Protein AF-A0A1I2CV45-F1 (afdb_monomer)

pLDDT: mean 89.87, std 7.86, range [49.41, 97.12]

Foldseek 3Di:
DAPLLLLLLLLLLVLQLVCLLPPFDDDDPPDDSVLSSLLSLQVSNVVCSCCRNPQLSVQLVVLLVVLVVVVPPSLVSSLVSLQVSLCVVCVVPVDPVSSVSSNVSSNSSSVSVVVLVVLVVDPVSVVCSVPVSVVSSVVSVVSNVVSVVRD

Solvent-accessible surface area (backbone atoms only — not comparable to full-atom values): 7556 Å² total; per-residue (Å²): 132,79,68,44,54,45,49,14,31,30,39,38,26,54,46,22,54,52,42,10,71,76,59,50,47,83,86,59,93,87,62,51,75,65,53,24,24,31,40,17,17,24,54,43,37,64,72,38,42,59,55,33,29,51,49,43,23,50,38,48,51,50,19,49,55,56,18,62,72,62,80,59,63,39,65,65,47,21,50,53,38,21,40,52,48,14,50,49,45,29,80,78,65,75,35,68,68,62,19,52,53,34,30,52,52,25,52,46,42,52,50,52,52,50,53,51,56,58,35,54,76,37,82,73,26,49,59,48,66,68,47,49,28,52,55,41,29,50,51,33,53,49,47,20,53,53,12,68,68,66,126

Secondary structure (DSSP, 8-state):
---HHHHHHHHHHHHHHHHHHHS----STT--HHHHHHHHHHHHHHHHHIIIIIIIHHHHHHHHHHHGGGSS-HHHHHHHHHHHHHHTHHHHH--HHHHHHHHHHHHHHHHHHHHHHHHHTSHHHHHHHHHHHHHHHHHHHHHHHHHHT--

Mean predicted aligned error: 4.55 Å

Radius of gyration: 16.35 Å; Cα contacts (8 Å, |Δi|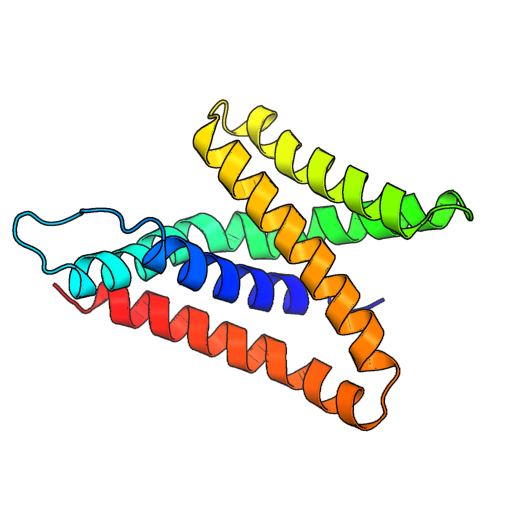>4): 193; chains: 1; bounding box: 44×20×50 Å

Structure (mmCIF, N/CA/C/O backbone):
data_AF-A0A1I2CV45-F1
#
_entry.id   AF-A0A1I2CV45-F1
#
loop_
_atom_site.group_PDB
_atom_site.id
_atom_site.type_symbol
_atom_site.label_atom_id
_atom_site.label_alt_id
_atom_site.label_comp_id
_atom_site.label_asym_id
_atom_site.label_entity_id
_atom_site.label_seq_id
_atom_site.pdbx_PDB_ins_code
_atom_site.Cartn_x
_atom_site.Cartn_y
_atom_site.Cartn_z
_atom_site.occupancy
_atom_site.B_iso_or_equiv
_atom_site.auth_seq_id
_atom_site.auth_comp_id
_atom_site.auth_asym_id
_atom_site.auth_atom_id
_atom_site.pdbx_PDB_model_num
ATOM 1 N N . MET A 1 1 ? -15.757 -6.257 12.926 1.00 49.41 1 MET A N 1
ATOM 2 C CA . MET A 1 1 ? -14.404 -5.979 12.388 1.00 49.41 1 MET A CA 1
ATOM 3 C C . MET A 1 1 ? -14.523 -5.878 10.884 1.00 49.41 1 MET A C 1
ATOM 5 O O . MET A 1 1 ? -15.210 -6.706 10.306 1.00 49.41 1 MET A O 1
ATOM 9 N N . LYS A 1 2 ? -13.961 -4.831 10.274 1.00 67.75 2 LYS A N 1
ATOM 10 C CA . LYS A 1 2 ? -13.993 -4.656 8.815 1.00 67.75 2 LYS A CA 1
ATOM 11 C C . LYS A 1 2 ? -13.112 -5.712 8.143 1.00 67.75 2 LYS A C 1
ATOM 13 O O . LYS A 1 2 ? -12.189 -6.210 8.784 1.00 67.75 2 LYS A O 1
ATOM 18 N N . ASN A 1 3 ? -13.415 -6.060 6.895 1.00 83.94 3 ASN A N 1
ATOM 19 C CA . ASN A 1 3 ? -12.656 -7.057 6.145 1.00 83.94 3 ASN A CA 1
ATOM 20 C C . ASN A 1 3 ? -11.277 -6.484 5.770 1.00 83.94 3 ASN A C 1
ATOM 22 O O . ASN A 1 3 ? -11.127 -5.827 4.745 1.00 83.94 3 ASN A O 1
ATOM 26 N N . LYS A 1 4 ? -10.290 -6.693 6.648 1.00 88.56 4 LYS A N 1
ATOM 27 C CA . LYS A 1 4 ? -8.929 -6.155 6.509 1.00 88.56 4 LYS A CA 1
ATOM 28 C C . LYS A 1 4 ? -8.205 -6.700 5.282 1.00 88.56 4 LYS A C 1
ATOM 30 O O . LYS A 1 4 ? -7.451 -5.962 4.668 1.00 88.56 4 LYS A O 1
ATOM 35 N N . LEU A 1 5 ? -8.503 -7.939 4.892 1.00 91.38 5 LEU A N 1
ATOM 36 C CA . LEU A 1 5 ? -7.948 -8.548 3.687 1.00 91.38 5 LEU A CA 1
ATOM 37 C C . LEU A 1 5 ? -8.403 -7.802 2.425 1.00 91.38 5 LEU A C 1
ATOM 39 O O . LEU A 1 5 ? -7.593 -7.523 1.547 1.00 91.38 5 LEU A O 1
ATOM 43 N N . LEU A 1 6 ? -9.682 -7.411 2.366 1.00 90.31 6 LEU A N 1
ATOM 44 C CA . LEU A 1 6 ? -10.195 -6.564 1.286 1.00 90.31 6 LEU A CA 1
ATOM 45 C C . LEU A 1 6 ? -9.537 -5.177 1.288 1.00 90.31 6 LEU A C 1
ATOM 47 O O . LEU A 1 6 ? -9.191 -4.681 0.219 1.00 90.31 6 LEU A O 1
ATOM 51 N N . THR A 1 7 ? -9.303 -4.569 2.461 1.00 91.69 7 THR A N 1
ATOM 52 C CA . THR A 1 7 ? -8.483 -3.346 2.540 1.00 91.69 7 THR A CA 1
ATOM 53 C C . THR A 1 7 ? -7.091 -3.587 1.961 1.00 91.69 7 THR A C 1
ATOM 55 O O . THR A 1 7 ? -6.644 -2.797 1.136 1.00 91.69 7 THR A O 1
ATOM 58 N N . GLY A 1 8 ? -6.441 -4.696 2.318 1.00 93.69 8 GLY A N 1
ATOM 59 C CA . GLY A 1 8 ? -5.124 -5.062 1.800 1.00 93.69 8 GLY A CA 1
ATOM 60 C C . GLY A 1 8 ? -5.090 -5.190 0.279 1.00 93.69 8 GLY A C 1
ATOM 61 O O . GLY A 1 8 ? -4.178 -4.658 -0.343 1.00 93.69 8 GLY A O 1
ATOM 62 N N . LEU A 1 9 ? -6.106 -5.805 -0.334 1.00 93.81 9 LEU A N 1
ATOM 63 C CA . LEU A 1 9 ? -6.220 -5.912 -1.797 1.00 93.81 9 LEU A CA 1
ATOM 64 C C . LEU A 1 9 ? -6.380 -4.550 -2.486 1.00 93.81 9 LEU A C 1
ATOM 66 O O . LEU A 1 9 ? -5.740 -4.290 -3.509 1.00 93.81 9 LEU A O 1
ATOM 70 N N . MET A 1 10 ? -7.203 -3.664 -1.919 1.00 94.44 10 MET A N 1
ATOM 71 C CA . MET A 1 10 ? -7.347 -2.303 -2.438 1.00 94.44 10 MET A CA 1
ATOM 72 C C . MET A 1 10 ? -6.039 -1.520 -2.303 1.00 94.44 10 MET A C 1
ATOM 74 O O . MET A 1 10 ? -5.613 -0.879 -3.258 1.00 94.44 10 MET A O 1
ATOM 78 N N . VAL A 1 11 ? -5.391 -1.586 -1.138 1.00 96.19 11 VAL A N 1
ATOM 79 C CA . VAL A 1 11 ? -4.122 -0.894 -0.875 1.00 96.19 11 VAL A CA 1
ATOM 80 C C . VAL A 1 11 ? -3.030 -1.406 -1.800 1.00 96.19 11 VAL A C 1
ATOM 82 O O . VAL A 1 11 ? -2.317 -0.591 -2.367 1.00 96.19 11 VAL A O 1
ATOM 85 N N . TRP A 1 12 ? -2.936 -2.720 -2.004 1.00 97.12 12 TRP A N 1
ATOM 86 C CA . TRP A 1 12 ? -1.995 -3.321 -2.946 1.00 97.12 12 TRP A CA 1
ATOM 87 C C . TRP A 1 12 ? -2.205 -2.784 -4.362 1.00 97.12 12 TRP A C 1
ATOM 89 O O . TRP A 1 12 ? -1.263 -2.301 -4.975 1.00 97.12 12 TRP A O 1
ATOM 99 N N . THR A 1 13 ? -3.446 -2.755 -4.849 1.00 96.94 13 THR A N 1
ATOM 100 C CA . THR A 1 13 ? -3.732 -2.209 -6.185 1.00 96.94 13 THR A CA 1
ATOM 101 C C . THR A 1 13 ? -3.354 -0.732 -6.298 1.00 96.94 13 THR A C 1
ATOM 103 O O . THR A 1 13 ? -2.728 -0.306 -7.265 1.00 96.94 13 THR A O 1
ATOM 106 N N . LEU A 1 14 ? -3.739 0.076 -5.310 1.00 96.25 14 LEU A N 1
ATOM 107 C CA . LEU A 1 14 ? -3.403 1.497 -5.314 1.00 96.25 14 LEU A CA 1
ATOM 108 C C . LEU A 1 14 ? -1.889 1.703 -5.242 1.00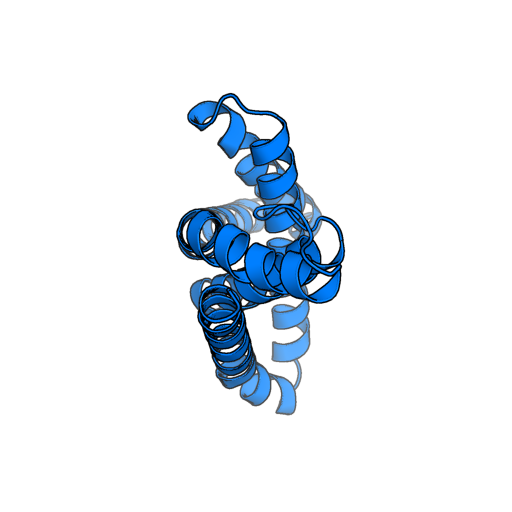 96.25 14 LEU A C 1
ATOM 110 O O . LEU A 1 14 ? -1.367 2.601 -5.895 1.00 96.25 14 LEU A O 1
ATOM 114 N N . PHE A 1 15 ? -1.194 0.867 -4.471 1.00 97.06 15 PHE A N 1
ATOM 115 C CA . PHE A 1 15 ? 0.252 0.904 -4.335 1.00 97.06 15 PHE A CA 1
ATOM 116 C C . PHE A 1 15 ? 0.928 0.610 -5.672 1.00 97.06 15 PHE A C 1
ATOM 118 O O . PHE A 1 15 ? 1.762 1.399 -6.093 1.00 97.06 15 PHE A O 1
ATOM 125 N N . ILE A 1 16 ? 0.539 -0.452 -6.384 1.00 96.88 16 ILE A N 1
ATOM 126 C CA . ILE A 1 16 ? 1.188 -0.802 -7.658 1.00 96.88 16 ILE A CA 1
ATOM 127 C C . ILE A 1 16 ? 0.970 0.281 -8.718 1.00 96.88 16 ILE A C 1
ATOM 129 O O . ILE A 1 16 ? 1.907 0.613 -9.435 1.00 96.88 16 ILE A O 1
ATOM 133 N N . ILE A 1 17 ? -0.226 0.885 -8.769 1.00 95.44 17 ILE A N 1
ATOM 134 C CA . ILE A 1 17 ? -0.534 1.967 -9.711 1.00 95.44 17 ILE A CA 1
ATOM 135 C C . ILE A 1 17 ? 0.303 3.198 -9.367 1.00 95.44 17 ILE A C 1
ATOM 137 O O . ILE A 1 17 ? 0.978 3.757 -10.226 1.00 95.44 17 ILE A O 1
ATOM 141 N N . MET A 1 18 ? 0.290 3.608 -8.098 1.00 95.88 18 MET A N 1
ATOM 142 C CA . MET A 1 18 ? 1.031 4.779 -7.639 1.00 95.88 18 MET A CA 1
ATOM 143 C C . MET A 1 18 ? 2.537 4.607 -7.860 1.00 95.88 18 MET A C 1
ATOM 145 O O . MET A 1 18 ? 3.184 5.506 -8.389 1.00 95.88 18 MET A O 1
ATOM 149 N N . MET A 1 19 ? 3.087 3.452 -7.492 1.00 95.25 19 MET A N 1
ATOM 150 C CA . MET A 1 19 ? 4.512 3.175 -7.626 1.00 95.25 19 MET A CA 1
ATOM 151 C C . MET A 1 19 ? 4.930 3.024 -9.086 1.00 95.25 19 MET A C 1
ATOM 153 O O . MET A 1 19 ? 5.940 3.600 -9.469 1.00 95.25 19 MET A O 1
ATOM 157 N N . GLY A 1 20 ? 4.148 2.333 -9.920 1.00 93.88 20 GLY A N 1
ATOM 158 C CA . GLY A 1 20 ? 4.475 2.183 -11.338 1.00 93.88 20 GLY A CA 1
ATOM 159 C C . GLY A 1 20 ? 4.455 3.505 -12.105 1.00 93.88 20 GLY A C 1
ATOM 160 O O . GLY A 1 20 ? 5.306 3.713 -12.959 1.00 93.88 20 GLY A O 1
ATOM 161 N N . VAL A 1 21 ? 3.540 4.423 -11.769 1.00 94.69 21 VAL A N 1
ATOM 162 C CA . VAL A 1 21 ? 3.470 5.750 -12.409 1.00 94.69 21 VAL A CA 1
ATOM 163 C C . VAL A 1 21 ? 4.563 6.692 -11.904 1.00 94.69 21 VAL A C 1
ATOM 165 O O . VAL A 1 21 ? 5.166 7.407 -12.700 1.00 94.69 21 VAL A O 1
ATOM 168 N N . LEU A 1 22 ? 4.799 6.739 -10.590 1.00 94.75 22 LEU A N 1
ATOM 169 C CA . LEU A 1 22 ? 5.719 7.714 -9.992 1.00 94.75 22 LEU A CA 1
ATOM 170 C C . LEU A 1 22 ? 7.182 7.262 -10.026 1.00 94.75 22 LEU A C 1
ATOM 172 O O . LEU A 1 22 ? 8.077 8.103 -10.071 1.00 94.75 22 LEU A O 1
ATOM 176 N N . PHE A 1 23 ? 7.422 5.952 -9.993 1.00 93.56 23 PHE A N 1
ATOM 177 C CA . PHE A 1 23 ? 8.750 5.351 -9.904 1.00 93.56 23 PHE A CA 1
ATOM 178 C C . PHE A 1 23 ? 8.884 4.175 -10.885 1.00 93.56 23 PHE A C 1
ATOM 180 O O . PHE A 1 23 ? 9.092 3.038 -10.462 1.00 93.56 23 PHE A O 1
ATOM 187 N N . PRO A 1 24 ? 8.749 4.413 -12.202 1.00 92.75 24 PRO A N 1
ATOM 188 C CA . PRO A 1 24 ? 8.883 3.347 -13.180 1.00 92.75 24 PRO A CA 1
ATOM 189 C C . PRO A 1 24 ? 10.303 2.757 -13.164 1.00 92.75 24 PRO A C 1
ATOM 191 O O . PRO A 1 24 ? 11.299 3.481 -13.211 1.00 92.75 24 PRO A O 1
ATOM 194 N N . ILE A 1 25 ? 10.391 1.431 -13.108 1.00 89.19 25 ILE A N 1
ATOM 195 C CA . ILE A 1 25 ? 11.622 0.646 -13.119 1.00 89.19 25 ILE A CA 1
ATOM 196 C C . ILE A 1 25 ? 12.001 0.360 -14.580 1.00 89.19 25 ILE A C 1
ATOM 198 O O . ILE A 1 25 ? 11.236 -0.300 -15.281 1.00 89.19 25 ILE A O 1
ATOM 202 N N . PRO A 1 26 ? 13.172 0.813 -15.055 1.00 82.44 26 PRO A N 1
ATOM 203 C CA . PRO A 1 26 ? 13.654 0.471 -16.388 1.00 82.44 26 PRO A CA 1
ATOM 204 C C . PRO A 1 26 ? 14.132 -0.982 -16.403 1.00 82.44 26 PRO A C 1
ATOM 206 O O . PRO A 1 26 ? 15.136 -1.298 -15.761 1.00 82.44 26 PRO A O 1
ATOM 209 N N . THR A 1 27 ? 13.438 -1.866 -17.124 1.00 79.00 27 THR A N 1
ATOM 210 C CA . THR A 1 27 ? 13.893 -3.259 -17.281 1.00 79.00 27 THR A CA 1
ATOM 211 C C . THR A 1 27 ? 14.533 -3.536 -18.635 1.00 79.00 27 THR A C 1
ATOM 213 O O . THR A 1 27 ? 15.468 -4.333 -18.712 1.00 79.00 27 THR A O 1
ATOM 216 N N . THR A 1 28 ? 14.097 -2.838 -19.685 1.00 79.88 28 THR A N 1
ATOM 217 C CA . THR A 1 28 ? 14.560 -3.042 -21.060 1.00 79.88 28 THR A CA 1
ATOM 218 C C . THR A 1 28 ? 15.162 -1.767 -21.659 1.00 79.88 28 THR A C 1
ATOM 220 O O . THR A 1 28 ? 14.669 -0.649 -21.495 1.00 79.88 28 THR A O 1
ATOM 223 N N . SER A 1 29 ? 16.293 -1.916 -22.357 1.00 80.50 29 SER A N 1
ATOM 224 C CA . SER A 1 29 ? 16.950 -0.798 -23.037 1.00 80.50 29 SER A CA 1
ATOM 225 C C . SER A 1 29 ? 16.127 -0.354 -24.247 1.00 80.50 29 SER A C 1
ATOM 227 O O . SER A 1 29 ? 15.923 -1.146 -25.165 1.00 80.50 29 SER A O 1
ATOM 229 N N . GLY A 1 30 ? 15.718 0.914 -24.280 1.00 81.19 30 GLY A N 1
ATOM 230 C CA . GLY A 1 30 ? 14.931 1.477 -25.382 1.00 81.19 30 GLY A CA 1
ATOM 231 C C . GLY A 1 30 ? 13.413 1.422 -25.192 1.00 81.19 30 GLY A C 1
ATOM 232 O O . GLY A 1 30 ? 12.706 1.879 -26.086 1.00 81.19 30 GLY A O 1
ATOM 233 N N . ALA A 1 31 ? 12.919 0.933 -24.047 1.00 85.56 31 ALA A N 1
ATOM 234 C CA . ALA A 1 31 ? 11.503 1.017 -23.709 1.00 85.56 31 ALA A CA 1
ATOM 235 C C . ALA A 1 31 ? 11.013 2.468 -23.652 1.00 85.56 31 ALA A C 1
ATOM 237 O O . ALA A 1 31 ? 11.673 3.374 -23.129 1.00 85.56 31 ALA A O 1
ATOM 238 N N . THR A 1 32 ? 9.810 2.679 -24.167 1.00 91.25 32 THR A N 1
ATOM 239 C CA . THR A 1 32 ? 9.054 3.912 -23.986 1.00 91.25 32 THR A CA 1
ATOM 240 C C . THR A 1 32 ? 8.654 4.084 -22.519 1.00 91.25 32 THR A C 1
ATOM 242 O O . THR A 1 32 ? 8.537 3.124 -21.756 1.00 91.25 32 THR A O 1
ATOM 245 N N . SER A 1 33 ? 8.367 5.321 -22.106 1.00 90.62 33 SER A N 1
ATOM 246 C CA . SER A 1 33 ? 7.930 5.594 -20.729 1.00 90.62 33 SER A CA 1
ATOM 247 C C . SER A 1 33 ? 6.664 4.823 -20.340 1.00 90.62 33 SER A C 1
ATOM 249 O O . SER A 1 33 ? 6.509 4.458 -19.180 1.00 90.62 33 SER A O 1
ATOM 251 N N . MET A 1 34 ? 5.768 4.560 -21.297 1.00 91.19 34 MET A N 1
ATOM 252 C CA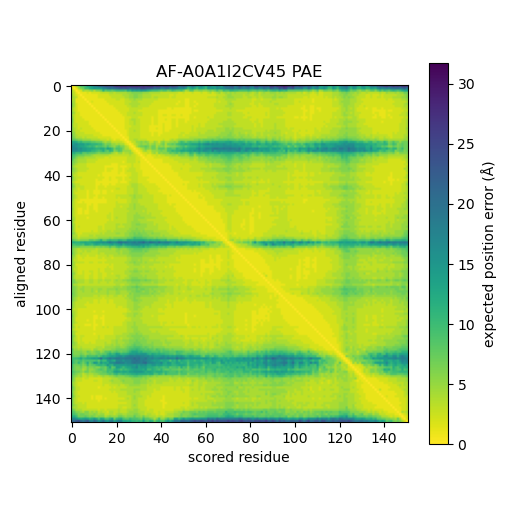 . MET A 1 34 ? 4.552 3.784 -21.046 1.00 91.19 34 MET A CA 1
ATOM 253 C C . MET A 1 34 ? 4.866 2.308 -20.785 1.00 91.19 34 MET A C 1
ATOM 255 O O . MET A 1 34 ? 4.311 1.727 -19.856 1.00 91.19 34 MET A O 1
ATOM 259 N N . GLU A 1 35 ? 5.773 1.713 -21.561 1.00 91.25 35 GLU A N 1
ATOM 260 C CA . GLU A 1 35 ? 6.219 0.328 -21.358 1.00 91.25 35 GLU A CA 1
ATOM 261 C C . GLU A 1 35 ? 6.875 0.170 -19.985 1.00 91.25 35 GLU A C 1
ATOM 263 O O . GLU A 1 35 ? 6.479 -0.711 -19.228 1.00 91.25 35 GLU A O 1
ATOM 268 N N . MET A 1 36 ? 7.748 1.102 -19.588 1.00 93.00 36 MET A N 1
ATOM 269 C CA . MET A 1 36 ? 8.368 1.080 -18.256 1.00 93.00 36 MET A CA 1
ATOM 270 C C . MET A 1 36 ? 7.338 1.127 -17.114 1.00 93.00 36 MET A C 1
ATOM 272 O O . MET A 1 36 ? 7.479 0.417 -16.118 1.00 93.00 36 MET A O 1
ATOM 276 N N . VAL A 1 37 ? 6.286 1.946 -17.233 1.00 94.25 37 VAL A N 1
ATOM 277 C CA . VAL A 1 37 ? 5.199 2.006 -16.234 1.00 94.25 37 VAL A CA 1
ATOM 278 C C . VAL A 1 37 ? 4.462 0.666 -16.157 1.00 94.25 37 VAL A C 1
ATOM 280 O O . VAL A 1 37 ? 4.192 0.166 -15.063 1.00 94.25 37 VAL A O 1
ATOM 283 N N . MET A 1 38 ? 4.164 0.065 -17.308 1.00 92.56 38 MET A N 1
ATOM 284 C CA . MET A 1 38 ? 3.457 -1.212 -17.383 1.00 92.56 38 MET A CA 1
ATOM 285 C C . MET A 1 38 ? 4.296 -2.367 -16.822 1.00 92.56 38 MET A C 1
ATOM 287 O O . MET A 1 38 ? 3.798 -3.127 -15.991 1.00 92.56 38 MET A O 1
ATOM 291 N N . GLU A 1 39 ? 5.577 -2.460 -17.180 1.00 92.81 39 GLU A N 1
ATOM 292 C CA . GLU A 1 39 ? 6.524 -3.420 -16.597 1.00 92.81 39 GLU A CA 1
ATOM 293 C C . GLU A 1 39 ? 6.609 -3.253 -15.068 1.00 92.81 39 GLU A C 1
ATOM 295 O O . GLU A 1 39 ? 6.609 -4.229 -14.312 1.00 92.81 39 GLU A O 1
ATOM 300 N N . SER A 1 40 ? 6.588 -2.007 -14.588 1.00 95.12 40 SER A N 1
ATOM 301 C CA . SER A 1 40 ? 6.624 -1.698 -13.155 1.00 95.12 40 SER A CA 1
ATOM 302 C C . SER A 1 40 ? 5.393 -2.190 -12.405 1.00 95.12 40 SER A C 1
ATOM 304 O O . SER A 1 40 ? 5.521 -2.633 -11.262 1.00 95.12 40 SER A O 1
ATOM 306 N N . TYR A 1 41 ? 4.206 -2.173 -13.023 1.00 95.50 41 TYR A N 1
ATOM 307 C CA . TYR A 1 41 ? 3.013 -2.774 -12.418 1.00 95.50 41 TYR A CA 1
ATOM 308 C C . TYR A 1 41 ? 3.204 -4.266 -12.153 1.00 95.50 41 TYR A C 1
ATOM 310 O O . TYR A 1 41 ? 2.754 -4.756 -11.117 1.00 95.50 41 TYR A O 1
ATOM 318 N N . THR A 1 42 ? 3.912 -4.974 -13.033 1.00 94.31 42 THR A N 1
ATOM 319 C CA . THR A 1 42 ? 4.260 -6.386 -12.836 1.00 94.31 42 THR A CA 1
ATOM 320 C C . THR A 1 42 ? 5.194 -6.564 -11.649 1.00 94.31 42 THR A C 1
ATOM 322 O O . THR A 1 42 ? 4.911 -7.358 -10.751 1.00 94.31 42 THR A O 1
ATOM 325 N N . ILE A 1 43 ? 6.291 -5.802 -11.616 1.00 93.88 43 ILE A N 1
ATOM 326 C CA . ILE A 1 43 ? 7.329 -5.924 -10.583 1.00 93.88 43 ILE A CA 1
ATOM 327 C C . ILE A 1 43 ? 6.752 -5.568 -9.216 1.00 93.88 43 ILE A C 1
ATOM 329 O O . ILE A 1 43 ? 6.786 -6.383 -8.290 1.00 93.88 43 ILE A O 1
ATOM 333 N N . TYR A 1 44 ? 6.162 -4.378 -9.087 1.00 95.50 44 TYR A N 1
ATOM 334 C CA . TYR A 1 44 ? 5.525 -3.975 -7.841 1.00 95.50 44 TYR A CA 1
ATOM 335 C C . TYR A 1 44 ? 4.377 -4.916 -7.489 1.00 95.50 44 TYR A C 1
ATOM 337 O O . TYR A 1 44 ? 4.253 -5.291 -6.325 1.00 95.50 44 TYR A O 1
ATOM 345 N N . GLY A 1 45 ? 3.574 -5.346 -8.464 1.00 95.00 45 GLY A N 1
ATOM 346 C CA . GLY A 1 45 ? 2.489 -6.304 -8.268 1.00 95.00 45 GLY A CA 1
ATOM 347 C C . GLY A 1 45 ? 2.957 -7.579 -7.592 1.00 95.00 45 GLY A C 1
ATOM 348 O O . GLY A 1 45 ? 2.476 -7.906 -6.505 1.00 95.00 45 GLY A O 1
ATOM 349 N N . PHE A 1 46 ? 3.946 -8.243 -8.180 1.00 94.00 46 PHE A N 1
ATOM 350 C CA . PHE A 1 46 ? 4.439 -9.525 -7.699 1.00 94.00 46 PHE A CA 1
ATOM 351 C C . PHE A 1 46 ? 5.127 -9.407 -6.334 1.00 94.00 46 PHE A C 1
ATOM 353 O O . PHE A 1 46 ? 4.783 -10.131 -5.396 1.00 94.00 46 PHE A O 1
ATOM 360 N N . PHE A 1 47 ? 6.056 -8.457 -6.183 1.00 92.56 47 PHE A N 1
ATOM 361 C CA . PHE A 1 47 ? 6.860 -8.344 -4.963 1.00 92.56 47 PHE A CA 1
ATOM 362 C C . PHE A 1 47 ? 6.105 -7.733 -3.780 1.00 92.56 47 PHE A C 1
ATOM 364 O O . PHE A 1 47 ? 6.451 -8.011 -2.632 1.00 92.56 47 PHE A O 1
ATOM 371 N N . SER A 1 48 ? 5.064 -6.931 -4.022 1.00 95.00 48 SER A N 1
ATOM 372 C CA . SER A 1 48 ? 4.304 -6.290 -2.942 1.00 95.00 48 SER A CA 1
ATOM 373 C C . SER A 1 48 ? 3.020 -7.025 -2.553 1.00 95.00 48 SER A C 1
ATOM 375 O O . SER A 1 48 ? 2.471 -6.725 -1.492 1.00 95.00 48 SER A O 1
ATOM 377 N N . LEU A 1 49 ? 2.557 -8.018 -3.328 1.00 94.75 49 LEU A N 1
ATOM 378 C CA . LEU A 1 49 ? 1.315 -8.743 -3.030 1.00 94.75 49 LEU A CA 1
ATOM 379 C C . LEU A 1 49 ? 1.345 -9.360 -1.631 1.00 94.75 49 LEU A C 1
ATOM 381 O O . LEU A 1 49 ? 0.476 -9.075 -0.809 1.00 94.75 49 LEU A O 1
ATOM 385 N N . ILE A 1 50 ? 2.357 -10.180 -1.338 1.00 93.44 50 ILE A N 1
ATOM 386 C CA . ILE A 1 50 ? 2.440 -10.857 -0.041 1.00 93.44 50 ILE A CA 1
ATOM 387 C C . ILE A 1 50 ? 2.650 -9.851 1.107 1.00 93.44 50 ILE A C 1
ATOM 389 O O . ILE A 1 50 ? 1.864 -9.872 2.066 1.00 93.44 50 ILE A O 1
ATOM 393 N N . PRO A 1 51 ? 3.639 -8.935 1.027 1.00 93.31 51 PRO A N 1
ATOM 394 C CA . PRO A 1 51 ? 3.874 -7.948 2.077 1.00 93.31 51 PRO A CA 1
ATOM 395 C C . PRO A 1 51 ? 2.680 -7.024 2.353 1.00 93.31 51 PRO A C 1
ATOM 397 O O . PRO A 1 51 ? 2.391 -6.720 3.508 1.00 93.31 51 PRO A O 1
ATOM 400 N N . ILE A 1 52 ? 1.947 -6.580 1.332 1.00 95.19 52 ILE A N 1
ATOM 401 C CA . ILE A 1 52 ? 0.835 -5.643 1.535 1.00 95.19 52 ILE A CA 1
ATOM 402 C C . ILE A 1 52 ? -0.442 -6.386 1.929 1.00 95.19 52 ILE A C 1
ATOM 404 O O . ILE A 1 52 ? -1.069 -6.043 2.935 1.00 95.19 52 ILE A O 1
ATOM 408 N N . VAL A 1 53 ? -0.834 -7.414 1.171 1.00 95.12 53 VAL A N 1
ATOM 409 C CA . VAL A 1 53 ? -2.132 -8.074 1.366 1.00 95.12 53 VAL A CA 1
ATOM 410 C C . VAL A 1 53 ? -2.149 -8.906 2.639 1.00 95.12 53 VAL A C 1
ATOM 412 O O . VAL A 1 53 ? -3.149 -8.871 3.350 1.00 95.12 53 VAL A O 1
ATOM 415 N N . PHE A 1 54 ? -1.072 -9.621 2.971 1.00 94.38 54 PHE A N 1
ATOM 416 C CA . PHE A 1 54 ? -1.053 -10.483 4.156 1.00 94.38 54 PHE A CA 1
ATOM 417 C C . PHE A 1 54 ? -0.398 -9.791 5.344 1.00 94.38 54 PHE A C 1
ATOM 419 O O . PHE A 1 54 ? -1.049 -9.594 6.372 1.00 94.38 54 PHE A O 1
ATOM 426 N N . TYR A 1 55 ? 0.864 -9.377 5.207 1.00 93.50 55 TYR A N 1
ATOM 427 C CA . TYR A 1 55 ? 1.579 -8.756 6.321 1.00 93.50 55 TYR A CA 1
ATOM 428 C C . TYR A 1 55 ? 0.945 -7.413 6.721 1.00 93.50 55 TYR A C 1
ATOM 430 O O . TYR A 1 55 ? 0.600 -7.230 7.890 1.00 93.50 55 TYR A O 1
ATOM 438 N N . GLY A 1 56 ? 0.660 -6.529 5.761 1.00 94.56 56 GLY A N 1
ATOM 439 C CA . GLY A 1 56 ? -0.040 -5.265 6.010 1.00 94.56 56 GLY A CA 1
ATOM 440 C C . GLY A 1 56 ? -1.409 -5.454 6.674 1.00 94.56 56 GLY A C 1
ATOM 441 O O . GLY A 1 56 ? -1.735 -4.745 7.626 1.00 94.56 56 GLY A O 1
ATOM 442 N N . THR A 1 57 ? -2.174 -6.468 6.259 1.00 94.62 57 THR A N 1
ATOM 443 C CA . THR A 1 57 ? -3.455 -6.838 6.891 1.00 94.62 57 THR A CA 1
ATOM 444 C C . THR A 1 57 ? -3.293 -7.229 8.357 1.00 94.62 57 THR A C 1
ATOM 446 O O . THR A 1 57 ? -4.076 -6.778 9.199 1.00 94.62 57 THR A O 1
ATOM 449 N N . ILE A 1 58 ? -2.284 -8.043 8.682 1.00 94.31 58 ILE A N 1
ATOM 450 C CA . ILE A 1 58 ? -1.996 -8.464 10.061 1.00 94.31 58 ILE A CA 1
ATOM 451 C C . ILE A 1 58 ? -1.591 -7.253 10.903 1.00 94.31 58 ILE A C 1
ATOM 453 O O . ILE A 1 58 ? -2.175 -7.024 11.964 1.00 94.31 58 ILE A O 1
ATOM 457 N N . ILE A 1 59 ? -0.649 -6.445 10.413 1.00 94.62 59 ILE A N 1
ATOM 458 C CA . ILE A 1 59 ? -0.194 -5.229 11.094 1.00 94.62 59 ILE A CA 1
ATOM 459 C C . ILE A 1 59 ? -1.363 -4.281 11.345 1.00 94.62 59 ILE A C 1
ATOM 461 O O . ILE A 1 59 ? -1.563 -3.838 12.474 1.00 94.62 59 ILE A O 1
ATOM 465 N N . SER A 1 60 ? -2.186 -4.023 10.331 1.00 93.88 60 SER A N 1
ATOM 466 C CA . SER A 1 60 ? -3.348 -3.147 10.450 1.00 93.88 60 SER A CA 1
ATOM 467 C C . SER A 1 60 ? -4.381 -3.673 11.452 1.00 93.88 60 SER A C 1
ATOM 469 O O . SER A 1 60 ? -4.954 -2.908 12.239 1.00 93.88 60 SER A O 1
ATOM 471 N N . PHE A 1 61 ? -4.622 -4.987 11.465 1.00 93.94 61 PHE A N 1
ATOM 472 C CA . PHE A 1 61 ? -5.499 -5.618 12.446 1.00 93.94 61 PHE A CA 1
ATOM 473 C C . PHE A 1 61 ? -4.981 -5.418 13.875 1.00 93.94 61 PHE A C 1
ATOM 475 O O . PHE A 1 61 ? -5.739 -4.972 14.744 1.00 93.94 61 PHE A O 1
ATOM 482 N N . VAL A 1 62 ? -3.698 -5.714 14.101 1.00 94.31 62 VAL A N 1
ATOM 483 C CA . VAL A 1 62 ? -3.041 -5.599 15.409 1.00 94.31 62 VAL A CA 1
ATOM 484 C C . VAL A 1 62 ? -2.994 -4.142 15.865 1.00 94.31 62 VAL A C 1
ATOM 486 O O . VAL A 1 62 ? -3.373 -3.858 17.000 1.00 94.31 62 VAL A O 1
ATOM 489 N N . ALA A 1 63 ? -2.624 -3.211 14.984 1.00 94.00 63 ALA A N 1
ATOM 490 C CA . ALA A 1 63 ? -2.558 -1.781 15.270 1.00 94.00 63 ALA A CA 1
ATOM 491 C C . ALA A 1 63 ? -3.911 -1.232 15.742 1.00 94.00 63 ALA A C 1
ATOM 493 O O . ALA A 1 63 ? -4.007 -0.602 16.795 1.00 94.00 63 ALA A O 1
ATOM 494 N N . ASP A 1 64 ? -4.988 -1.536 15.015 1.00 91.81 64 ASP A N 1
ATOM 495 C CA . ASP A 1 64 ? -6.336 -1.125 15.404 1.00 91.81 64 ASP A CA 1
ATOM 496 C C . ASP A 1 64 ? -6.825 -1.817 16.683 1.00 91.81 64 ASP A C 1
ATOM 498 O O . ASP A 1 64 ? -7.584 -1.228 17.459 1.00 91.81 64 ASP A O 1
ATOM 502 N N . TRP A 1 65 ? -6.457 -3.083 16.892 1.00 92.44 65 TRP A N 1
ATOM 503 C CA . TRP A 1 65 ? -6.818 -3.823 18.099 1.00 92.44 65 TRP A CA 1
ATOM 504 C C . TRP A 1 65 ? -6.132 -3.247 19.338 1.00 92.44 65 TRP A C 1
ATOM 506 O O . TRP A 1 65 ? -6.816 -3.000 20.334 1.00 92.44 65 TRP A O 1
ATOM 516 N N . LEU A 1 66 ? -4.832 -2.962 19.253 1.00 93.69 66 LEU A N 1
ATOM 517 C CA . LEU A 1 66 ? -4.057 -2.316 20.309 1.00 93.69 66 LEU A CA 1
ATOM 518 C C . LEU A 1 66 ? -4.564 -0.900 20.579 1.00 93.69 66 LEU A C 1
ATOM 520 O O . LEU A 1 66 ? -4.855 -0.570 21.725 1.00 93.69 66 LEU A O 1
ATOM 524 N N . ALA A 1 67 ? -4.763 -0.083 19.543 1.00 92.50 67 ALA A N 1
ATOM 525 C CA . ALA A 1 67 ? -5.203 1.302 19.703 1.00 92.50 67 ALA A CA 1
ATOM 526 C C . ALA A 1 67 ? -6.545 1.424 20.446 1.00 92.50 67 ALA A C 1
ATOM 528 O O . ALA A 1 67 ? -6.739 2.344 21.240 1.00 92.50 67 ALA A O 1
ATOM 529 N N . ARG A 1 68 ? -7.466 0.469 20.248 1.00 91.25 68 ARG A N 1
ATOM 530 C CA . ARG A 1 68 ? -8.751 0.429 20.970 1.00 91.25 68 ARG A CA 1
AT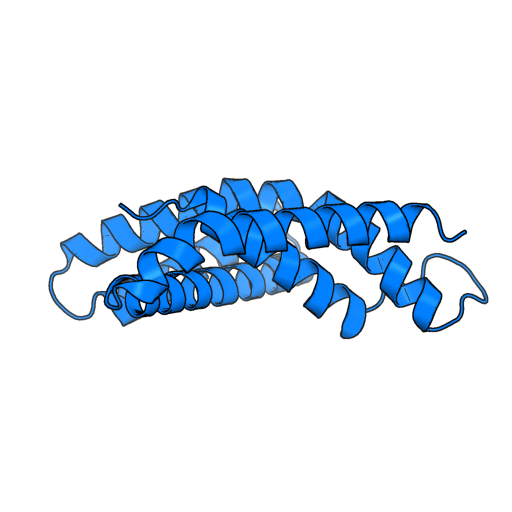OM 531 C C . ARG A 1 68 ? -8.609 0.182 22.475 1.00 91.25 68 ARG A C 1
ATOM 533 O O . ARG A 1 68 ? -9.535 0.513 23.209 1.00 91.25 68 ARG A O 1
ATOM 540 N N . ARG A 1 69 ? -7.484 -0.365 22.950 1.00 91.94 69 ARG A N 1
ATOM 541 C CA . ARG A 1 69 ? -7.238 -0.598 24.385 1.00 91.94 69 ARG A CA 1
ATOM 542 C C . ARG A 1 69 ? -6.989 0.692 25.164 1.00 91.94 69 ARG A C 1
ATOM 544 O O . ARG A 1 69 ? -7.273 0.727 26.352 1.00 91.94 69 ARG A O 1
ATOM 551 N N . PHE A 1 70 ? -6.518 1.746 24.501 1.00 88.81 70 PHE A N 1
ATOM 552 C CA . PHE A 1 70 ? -6.101 2.982 25.168 1.00 88.81 70 PHE A CA 1
ATOM 553 C C . PHE A 1 70 ? -7.234 3.995 25.395 1.00 88.81 70 PHE A C 1
ATOM 555 O O . PHE A 1 70 ? -6.997 5.000 26.054 1.00 88.81 70 PHE A O 1
ATOM 562 N N . GLN A 1 71 ? -8.453 3.725 24.896 1.00 76.81 71 GLN A N 1
ATOM 563 C CA . GLN A 1 71 ? -9.700 4.521 24.989 1.00 76.81 71 GLN A CA 1
ATOM 564 C C . GLN A 1 71 ? -9.642 5.977 24.469 1.00 76.81 71 GLN A C 1
ATOM 566 O O . GLN A 1 71 ? -10.593 6.438 23.837 1.00 76.81 71 GLN A O 1
ATOM 571 N N . ARG A 1 72 ? -8.531 6.694 24.652 1.00 82.00 72 ARG A N 1
ATOM 572 C CA . ARG A 1 72 ? -8.242 8.046 24.168 1.00 82.00 72 ARG A CA 1
ATOM 573 C C . ARG A 1 72 ? -7.272 7.979 22.984 1.00 82.00 72 ARG A C 1
ATOM 575 O O . ARG A 1 72 ? -6.426 7.097 22.919 1.00 82.00 72 ARG A O 1
ATOM 582 N N . PHE A 1 73 ? -7.396 8.913 22.040 1.00 87.25 73 PHE A N 1
ATOM 583 C CA . PHE A 1 73 ? -6.490 9.046 20.883 1.00 87.25 73 PHE A CA 1
ATOM 584 C C . PHE A 1 73 ? -6.343 7.781 20.014 1.00 87.25 73 PHE A C 1
ATOM 586 O O . PHE A 1 73 ? -5.285 7.525 19.444 1.00 87.25 73 PHE A O 1
ATOM 593 N N . VAL A 1 74 ? -7.424 7.012 19.846 1.00 88.62 74 VAL A N 1
ATOM 594 C CA . VAL A 1 74 ? -7.415 5.760 19.065 1.00 88.62 74 VAL A CA 1
ATOM 595 C C . VAL A 1 74 ? -6.864 5.957 17.644 1.00 88.62 74 VAL A C 1
ATOM 597 O O . VAL A 1 74 ? -6.150 5.094 17.147 1.00 88.62 74 VAL A O 1
ATOM 600 N N . GLN A 1 75 ? -7.167 7.083 16.981 1.00 90.88 75 GLN A N 1
ATOM 601 C CA . GLN A 1 75 ? -6.717 7.319 15.601 1.00 90.88 75 GLN A CA 1
ATOM 602 C C . GLN A 1 75 ? -5.214 7.624 15.510 1.00 90.88 75 GLN A C 1
ATOM 604 O O . GLN A 1 75 ? -4.538 6.896 14.784 1.00 90.88 75 GLN A O 1
ATOM 609 N N . PRO A 1 76 ? -4.658 8.605 16.258 1.00 92.44 76 PRO A N 1
ATOM 610 C CA . PRO A 1 76 ? -3.211 8.818 16.281 1.00 92.44 76 PRO A CA 1
ATOM 611 C C . P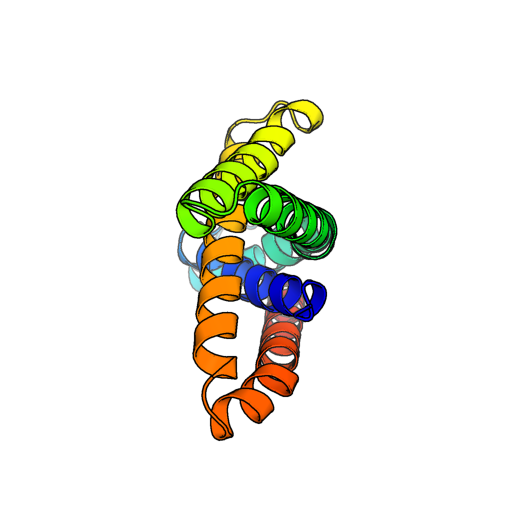RO A 1 76 ? -2.420 7.576 16.701 1.00 92.44 76 PRO A C 1
ATOM 613 O O . PRO A 1 76 ? -1.431 7.243 16.058 1.00 92.44 76 PRO A O 1
ATOM 616 N N . ILE A 1 77 ? -2.879 6.852 17.730 1.00 94.12 77 ILE A N 1
ATOM 617 C CA . ILE A 1 77 ? -2.196 5.637 18.196 1.00 94.12 77 ILE A CA 1
ATOM 618 C C . ILE A 1 77 ? -2.222 4.560 17.107 1.00 94.12 77 ILE A C 1
ATOM 620 O O . ILE A 1 77 ? -1.187 3.971 16.814 1.00 94.12 77 ILE A O 1
ATOM 624 N N . SER A 1 78 ? -3.374 4.327 16.466 1.00 93.75 78 SER A N 1
ATOM 625 C CA . SER A 1 78 ? -3.465 3.366 15.360 1.00 93.75 78 SER A CA 1
ATOM 626 C C . SER A 1 78 ? -2.525 3.746 14.214 1.00 93.75 78 SER A C 1
ATOM 628 O O . SER A 1 78 ? -1.806 2.882 13.719 1.00 93.75 78 SER A O 1
ATOM 630 N N . PHE A 1 79 ? -2.455 5.026 13.840 1.00 95.25 79 PHE A N 1
ATOM 631 C CA . PHE A 1 79 ? -1.544 5.498 12.796 1.00 95.25 79 PHE A CA 1
ATOM 632 C C . PHE A 1 79 ? -0.073 5.237 13.141 1.00 95.25 79 PHE A C 1
ATOM 634 O O . PHE A 1 79 ? 0.649 4.644 12.343 1.00 95.25 79 PHE A O 1
ATOM 641 N N . VAL A 1 80 ? 0.355 5.603 14.353 1.00 96.50 80 VAL A N 1
ATOM 642 C CA . VAL A 1 80 ? 1.728 5.355 14.821 1.00 96.50 80 VAL A CA 1
ATOM 643 C C . VAL A 1 80 ? 2.048 3.860 14.817 1.00 96.50 80 VAL A C 1
ATOM 645 O O . VAL A 1 80 ? 3.129 3.472 14.389 1.00 96.50 80 VAL A O 1
ATOM 648 N N . LEU A 1 8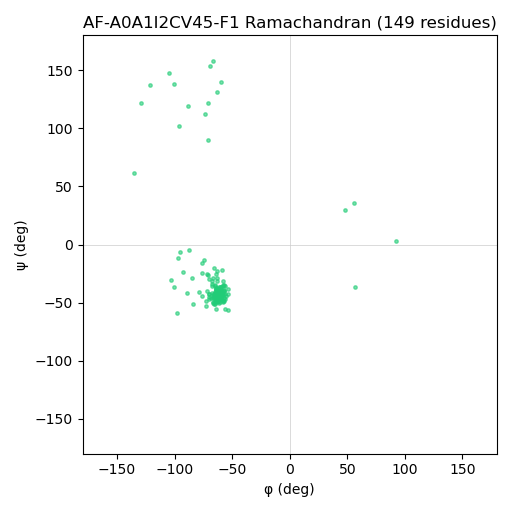1 ? 1.105 3.006 15.221 1.00 96.31 81 LEU A N 1
ATOM 649 C CA . LEU A 1 81 ? 1.291 1.554 15.194 1.00 96.31 81 LEU A CA 1
ATOM 650 C C . LEU A 1 81 ? 1.375 0.987 13.768 1.00 96.31 81 LEU A C 1
ATOM 652 O O . LEU A 1 81 ? 2.140 0.053 13.544 1.00 96.31 81 LEU A O 1
ATOM 656 N N . HIS A 1 82 ? 0.647 1.552 12.797 1.00 96.00 82 HIS A N 1
ATOM 657 C CA . HIS A 1 82 ? 0.814 1.185 11.385 1.00 96.00 82 HIS A CA 1
ATOM 658 C C . HIS A 1 82 ? 2.218 1.543 10.895 1.00 96.00 82 HIS A C 1
ATOM 660 O O . HIS A 1 82 ? 2.884 0.700 10.300 1.00 96.00 82 HIS A O 1
ATOM 666 N N . LEU A 1 83 ? 2.684 2.763 11.184 1.00 96.81 83 LEU A N 1
ATOM 667 C CA . LEU A 1 83 ? 4.029 3.201 10.811 1.00 96.81 83 LEU A CA 1
ATOM 668 C C . LEU A 1 83 ? 5.114 2.354 11.478 1.00 96.81 83 LEU A C 1
ATOM 670 O O . LEU A 1 83 ? 6.058 1.955 10.808 1.00 96.81 83 LEU A O 1
ATOM 674 N N . ALA A 1 84 ? 4.959 2.034 12.764 1.00 96.31 84 ALA A N 1
ATOM 675 C CA . ALA A 1 84 ? 5.877 1.158 13.483 1.00 96.31 84 ALA A CA 1
ATOM 676 C C . ALA A 1 84 ? 5.912 -0.250 12.871 1.00 96.31 84 ALA A C 1
ATOM 678 O O . ALA A 1 84 ? 6.985 -0.826 12.716 1.00 96.31 84 ALA A O 1
ATOM 679 N N . GLY A 1 85 ? 4.754 -0.786 12.469 1.00 94.88 85 GLY A N 1
ATOM 680 C CA . GLY A 1 85 ? 4.684 -2.045 11.733 1.00 94.88 85 GLY A CA 1
ATOM 681 C C . GLY A 1 85 ? 5.381 -1.965 10.373 1.00 94.88 85 GLY A C 1
ATOM 682 O O . GLY A 1 85 ? 6.198 -2.822 10.069 1.00 94.88 85 GLY A O 1
ATOM 683 N N . GLY A 1 86 ? 5.150 -0.903 9.596 1.00 93.69 86 GLY A N 1
ATOM 684 C CA . GLY A 1 86 ? 5.862 -0.665 8.333 1.00 93.69 86 GLY A CA 1
ATOM 685 C C . GLY A 1 86 ? 7.381 -0.565 8.519 1.00 93.69 86 GLY A C 1
ATOM 686 O O . GLY A 1 86 ? 8.132 -1.211 7.794 1.00 93.69 86 GLY A O 1
ATOM 687 N N . ALA A 1 87 ? 7.836 0.162 9.542 1.00 95.12 87 ALA A N 1
ATOM 688 C CA . ALA A 1 87 ? 9.249 0.259 9.910 1.00 95.12 87 ALA A CA 1
ATOM 689 C C . ALA A 1 87 ? 9.840 -1.092 10.353 1.00 95.12 87 ALA A C 1
ATOM 691 O O . ALA A 1 87 ? 11.022 -1.355 10.137 1.00 95.12 87 ALA A O 1
ATOM 692 N N . GLY A 1 88 ? 9.014 -1.983 10.911 1.00 93.50 88 GLY A N 1
ATOM 693 C CA . GLY A 1 88 ? 9.390 -3.353 11.252 1.00 93.50 88 GLY A CA 1
ATOM 694 C C . GLY A 1 88 ? 9.885 -4.175 10.058 1.00 93.50 88 GLY A C 1
ATOM 695 O O . GLY A 1 88 ? 10.650 -5.117 10.260 1.00 93.50 88 GLY A O 1
ATOM 696 N N . ALA A 1 89 ? 9.537 -3.795 8.821 1.00 91.06 89 ALA A N 1
ATOM 697 C CA . ALA A 1 89 ? 10.082 -4.419 7.616 1.00 91.06 89 ALA A CA 1
ATOM 698 C C . ALA A 1 89 ? 11.618 -4.344 7.568 1.00 91.06 89 ALA A C 1
ATOM 700 O O . ALA A 1 89 ? 12.249 -5.314 7.151 1.00 91.06 89 ALA A O 1
ATOM 701 N N . TYR A 1 90 ? 12.221 -3.259 8.075 1.00 93.44 90 TYR A N 1
ATOM 702 C CA . TYR A 1 90 ? 13.677 -3.084 8.108 1.00 93.44 90 TYR A CA 1
ATOM 703 C C . TYR A 1 90 ? 14.387 -4.205 8.868 1.00 93.44 90 TYR A C 1
ATOM 705 O O . TYR A 1 90 ? 15.462 -4.640 8.470 1.00 93.44 90 TYR A O 1
ATOM 713 N N . ILE A 1 91 ? 13.769 -4.716 9.938 1.00 93.62 91 ILE A N 1
ATOM 714 C CA . ILE A 1 91 ? 14.344 -5.792 10.756 1.00 93.62 91 ILE A CA 1
ATOM 715 C C . ILE A 1 91 ? 14.591 -7.038 9.896 1.00 93.62 91 ILE A C 1
ATOM 717 O O . ILE A 1 91 ? 15.599 -7.718 10.073 1.00 93.62 91 ILE A O 1
ATOM 721 N N . VAL A 1 92 ? 13.696 -7.307 8.944 1.00 89.31 92 VAL A N 1
ATOM 722 C CA . VAL A 1 92 ? 13.752 -8.487 8.074 1.00 89.31 92 VAL A CA 1
ATOM 723 C C . VAL A 1 92 ? 14.563 -8.215 6.810 1.00 89.31 92 VAL A C 1
ATOM 725 O O . VAL A 1 92 ? 15.329 -9.071 6.380 1.00 89.31 92 VAL A O 1
ATOM 728 N N . THR A 1 93 ? 14.391 -7.044 6.200 1.00 91.19 93 THR A N 1
ATOM 729 C CA . THR A 1 93 ? 14.939 -6.756 4.868 1.00 91.19 93 THR A CA 1
ATOM 730 C C . THR A 1 93 ? 16.314 -6.106 4.913 1.00 91.19 93 THR A C 1
ATOM 732 O O . THR A 1 93 ? 17.040 -6.190 3.927 1.00 91.19 93 THR A O 1
ATOM 735 N N . GLN A 1 94 ? 16.659 -5.438 6.023 1.00 93.94 94 GLN A N 1
ATOM 736 C CA . GLN A 1 94 ? 17.873 -4.628 6.186 1.00 93.94 94 GLN A CA 1
ATOM 737 C C . GLN A 1 94 ? 18.097 -3.651 5.014 1.00 93.94 94 GLN A C 1
ATOM 739 O O . GLN A 1 94 ? 19.226 -3.325 4.657 1.00 93.94 94 GLN A O 1
ATOM 744 N N . ASN A 1 95 ? 17.006 -3.196 4.388 1.00 92.81 95 ASN A N 1
ATOM 745 C CA . ASN A 1 95 ? 17.027 -2.358 3.197 1.00 92.81 95 ASN A CA 1
ATOM 746 C C . ASN A 1 95 ? 16.136 -1.128 3.416 1.00 92.81 95 ASN A C 1
ATOM 748 O O . ASN A 1 95 ? 14.939 -1.245 3.712 1.00 92.81 95 ASN A O 1
ATOM 752 N N . LEU A 1 96 ? 16.738 0.057 3.285 1.00 93.81 96 LEU A N 1
ATOM 753 C CA . LEU A 1 96 ? 16.070 1.332 3.530 1.00 93.81 96 LEU A CA 1
ATOM 754 C C . LEU A 1 96 ? 14.951 1.594 2.514 1.00 93.81 96 LEU A C 1
ATOM 756 O O . LEU A 1 96 ? 13.856 1.983 2.913 1.00 93.81 96 LEU A O 1
ATOM 760 N N . ASP A 1 97 ? 15.185 1.316 1.234 1.00 91.31 97 ASP A N 1
ATOM 761 C CA . ASP A 1 97 ? 14.212 1.557 0.166 1.00 91.31 97 ASP A CA 1
ATOM 762 C C . ASP A 1 97 ? 12.960 0.701 0.374 1.00 91.31 97 ASP A C 1
ATOM 764 O O . ASP A 1 97 ? 11.841 1.214 0.379 1.00 91.31 97 ASP A O 1
ATOM 768 N N . ILE A 1 98 ? 13.136 -0.591 0.672 1.00 91.19 98 ILE A N 1
ATOM 769 C CA . ILE A 1 98 ? 12.016 -1.491 0.989 1.00 91.19 98 ILE A CA 1
ATOM 770 C C . ILE A 1 98 ? 11.266 -1.008 2.236 1.00 91.19 98 ILE A C 1
ATOM 772 O O . ILE A 1 98 ? 10.041 -1.104 2.300 1.00 91.19 98 ILE A O 1
ATOM 776 N N . THR A 1 99 ? 11.978 -0.459 3.219 1.00 94.62 99 THR A N 1
ATOM 777 C CA . THR A 1 99 ? 11.362 0.083 4.438 1.00 94.62 99 THR A CA 1
ATOM 778 C C . THR A 1 99 ? 10.528 1.324 4.139 1.00 94.62 99 THR A C 1
ATOM 780 O O . THR A 1 99 ? 9.406 1.435 4.630 1.00 94.62 99 THR A O 1
ATOM 783 N N . ILE A 1 100 ? 11.021 2.227 3.288 1.00 93.75 100 ILE A N 1
ATOM 784 C CA . ILE A 1 100 ? 10.268 3.401 2.830 1.00 93.75 100 ILE A CA 1
ATOM 785 C C . ILE A 1 100 ? 9.002 2.952 2.092 1.00 93.75 100 ILE A C 1
ATOM 787 O O . ILE A 1 100 ? 7.911 3.434 2.399 1.00 93.75 100 ILE A O 1
ATOM 791 N N . LEU A 1 101 ? 9.113 1.974 1.188 1.00 93.81 101 LEU A N 1
ATOM 792 C CA . LEU A 1 101 ? 7.960 1.401 0.486 1.00 93.81 101 LEU A CA 1
ATOM 793 C C . LEU A 1 101 ? 6.948 0.767 1.451 1.00 93.81 101 LEU A C 1
ATOM 795 O O . LEU A 1 101 ? 5.743 0.993 1.321 1.00 93.81 101 LEU A O 1
ATOM 799 N N . ALA A 1 102 ? 7.419 0.023 2.454 1.00 94.56 102 ALA A N 1
ATOM 800 C CA . ALA A 1 102 ? 6.567 -0.572 3.479 1.00 94.56 102 ALA A CA 1
ATOM 801 C C . ALA A 1 102 ? 5.862 0.492 4.335 1.00 94.56 102 ALA A C 1
ATOM 803 O O . ALA A 1 102 ? 4.682 0.343 4.659 1.00 94.56 102 ALA A O 1
ATOM 804 N N . MET A 1 103 ? 6.545 1.591 4.668 1.00 95.38 103 MET A N 1
ATOM 805 C CA . MET A 1 103 ? 5.946 2.725 5.374 1.00 95.38 103 MET A CA 1
ATOM 806 C C . MET A 1 103 ? 4.879 3.429 4.530 1.00 95.38 103 MET A C 1
ATOM 808 O O . MET A 1 103 ? 3.800 3.720 5.050 1.00 95.38 103 MET A O 1
ATOM 812 N N . LEU A 1 104 ? 5.131 3.649 3.236 1.00 95.25 104 LEU A N 1
ATOM 813 C CA . LEU A 1 104 ? 4.137 4.205 2.311 1.00 95.25 104 LEU A CA 1
ATOM 814 C C . LEU A 1 104 ? 2.900 3.304 2.231 1.00 95.25 104 LEU A C 1
ATOM 816 O O . LEU A 1 104 ? 1.776 3.780 2.401 1.00 95.25 104 LEU A O 1
ATOM 820 N N . ALA A 1 105 ? 3.097 1.993 2.073 1.00 95.50 105 ALA A N 1
ATOM 821 C CA . ALA A 1 105 ? 2.004 1.028 2.087 1.00 95.50 105 ALA A CA 1
ATOM 822 C C . ALA A 1 105 ? 1.231 1.054 3.420 1.00 95.50 105 ALA A C 1
ATOM 824 O O . ALA A 1 105 ? 0.000 1.039 3.411 1.00 95.50 105 ALA A O 1
ATOM 825 N N . ALA A 1 106 ? 1.916 1.165 4.564 1.00 95.69 106 ALA A N 1
ATOM 826 C CA . ALA A 1 106 ? 1.281 1.261 5.879 1.00 95.69 106 ALA A CA 1
ATOM 827 C C . ALA A 1 106 ? 0.438 2.541 6.043 1.00 95.69 106 ALA A C 1
ATOM 829 O O . ALA A 1 106 ? -0.668 2.485 6.592 1.00 95.69 106 ALA A O 1
ATOM 830 N N . MET A 1 107 ? 0.917 3.679 5.527 1.00 95.94 107 MET A N 1
ATOM 831 C CA . MET A 1 107 ? 0.152 4.931 5.483 1.00 95.94 107 MET A CA 1
ATOM 832 C C . MET A 1 107 ? -1.107 4.783 4.629 1.00 95.94 107 MET A C 1
ATOM 834 O O . MET A 1 107 ? -2.201 5.137 5.076 1.00 95.94 107 MET A O 1
ATOM 838 N N . MET A 1 108 ? -0.974 4.214 3.428 1.00 95.25 108 MET A N 1
ATOM 839 C CA . MET A 1 108 ? -2.109 3.940 2.544 1.00 95.25 108 MET A CA 1
ATOM 840 C C . MET A 1 108 ? -3.119 3.003 3.206 1.00 95.25 108 MET A C 1
ATOM 842 O O . MET A 1 108 ? -4.322 3.229 3.096 1.00 95.25 108 MET A O 1
ATOM 846 N N . PHE A 1 109 ? -2.646 1.999 3.946 1.00 93.75 109 PHE A N 1
ATOM 847 C CA . PHE A 1 109 ? -3.500 1.069 4.677 1.00 93.75 109 PHE A CA 1
ATOM 848 C C . PHE A 1 109 ? -4.331 1.773 5.745 1.00 93.75 109 PHE A C 1
ATOM 850 O O . PHE A 1 109 ? -5.553 1.608 5.793 1.00 93.75 109 PHE A O 1
ATOM 857 N N . PHE A 1 110 ? -3.688 2.611 6.563 1.00 93.50 110 PHE A N 1
ATOM 858 C CA . PHE A 1 110 ? -4.385 3.400 7.572 1.00 93.50 110 PHE A CA 1
ATOM 859 C C . PHE A 1 110 ? -5.461 4.289 6.933 1.00 93.50 110 PHE A C 1
ATOM 861 O O . PHE A 1 110 ? -6.610 4.290 7.386 1.00 93.50 110 PHE A O 1
ATOM 868 N N . LEU A 1 111 ? -5.110 5.006 5.859 1.00 93.69 111 LEU A N 1
ATOM 869 C CA . LEU A 1 111 ? -6.034 5.884 5.138 1.00 93.69 111 LEU A CA 1
ATOM 870 C C . LEU A 1 111 ? -7.206 5.105 4.534 1.00 93.69 111 LEU A C 1
ATOM 872 O O . LEU 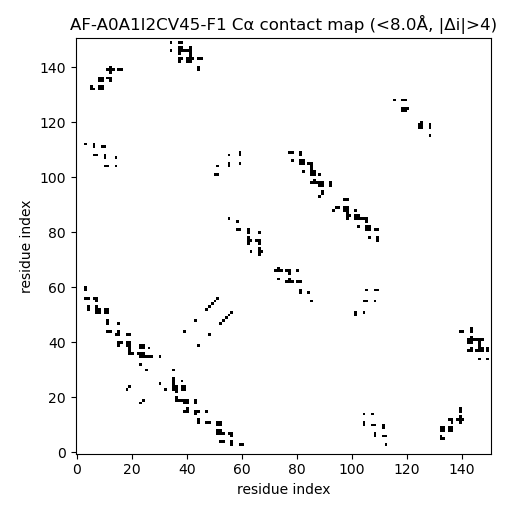A 1 111 ? -8.357 5.474 4.770 1.00 93.69 111 LEU A O 1
ATOM 876 N N . ALA A 1 112 ? -6.940 4.002 3.833 1.00 91.62 112 ALA A N 1
ATOM 877 C CA . ALA A 1 112 ? -7.969 3.151 3.240 1.00 91.62 112 ALA A CA 1
ATOM 878 C C . ALA A 1 112 ? -8.938 2.618 4.306 1.00 91.62 112 ALA A C 1
ATOM 880 O O . ALA A 1 112 ? -10.157 2.707 4.147 1.00 91.62 112 ALA A O 1
ATOM 881 N N . ASP A 1 113 ? -8.418 2.167 5.450 1.00 88.31 113 ASP A N 1
ATOM 882 C CA . ASP A 1 113 ? -9.250 1.735 6.569 1.00 88.31 113 ASP A CA 1
ATOM 883 C C . ASP A 1 113 ? -10.132 2.858 7.118 1.00 88.31 113 ASP A C 1
ATOM 885 O O . ASP A 1 113 ? -11.303 2.619 7.433 1.00 88.31 113 ASP A O 1
ATOM 889 N N . ARG A 1 114 ? -9.606 4.083 7.254 1.00 89.06 114 ARG A N 1
ATOM 890 C CA . ARG A 1 114 ? -10.406 5.228 7.719 1.00 89.06 114 ARG A CA 1
ATOM 891 C C . ARG A 1 114 ? -11.475 5.603 6.698 1.00 89.06 114 ARG A C 1
ATOM 893 O O . ARG A 1 114 ? -12.630 5.771 7.092 1.00 89.06 114 ARG A O 1
ATOM 900 N N . CYS A 1 115 ? -11.138 5.643 5.412 1.00 87.75 115 CYS A N 1
ATOM 901 C CA . CYS A 1 115 ? -12.100 5.855 4.331 1.00 87.75 115 CYS A CA 1
ATOM 902 C C . CYS A 1 115 ? -13.222 4.814 4.390 1.00 87.75 115 CYS A C 1
ATOM 904 O O . CYS A 1 115 ? -14.401 5.166 4.356 1.00 87.75 115 CYS A O 1
ATOM 906 N N . PHE A 1 116 ? -12.886 3.543 4.610 1.00 86.00 116 PHE A N 1
ATOM 907 C CA . PHE A 1 116 ? -13.888 2.495 4.766 1.00 86.00 116 PHE A CA 1
ATOM 908 C C . PHE A 1 116 ? -14.727 2.630 6.032 1.00 86.00 116 PHE A C 1
ATOM 910 O O . PHE A 1 116 ? -15.904 2.265 6.048 1.00 86.00 116 PHE A O 1
ATOM 917 N N . VAL A 1 117 ? -14.162 3.162 7.116 1.00 83.50 117 VAL A N 1
ATOM 918 C CA . VAL A 1 117 ? -14.938 3.508 8.312 1.00 83.50 117 VAL A CA 1
ATOM 919 C C . VAL A 1 117 ? -15.968 4.582 8.025 1.00 83.50 117 VAL A C 1
ATOM 921 O O . VAL A 1 117 ? -17.101 4.437 8.485 1.00 83.50 117 VAL A O 1
ATOM 924 N N . LEU A 1 118 ? -15.594 5.610 7.273 1.00 82.75 118 LEU A N 1
ATOM 925 C CA . LEU A 1 118 ? -16.492 6.700 6.913 1.00 82.75 118 LEU A CA 1
ATOM 926 C C . LEU A 1 118 ? -17.587 6.224 5.955 1.00 82.75 118 LEU A C 1
ATOM 928 O O . LEU A 1 118 ? -18.762 6.460 6.225 1.00 82.75 118 LEU A O 1
ATOM 932 N N . LEU A 1 119 ? -17.228 5.467 4.915 1.00 82.12 119 LEU A N 1
ATOM 933 C CA . LEU A 1 119 ? -18.188 4.918 3.953 1.00 82.12 119 LEU A CA 1
ATOM 934 C C . LEU A 1 119 ? -19.207 3.986 4.617 1.00 82.12 119 LEU A C 1
ATOM 936 O O . LEU A 1 119 ? -20.385 4.037 4.283 1.00 82.12 119 LEU A O 1
ATOM 940 N N . TYR A 1 120 ? -18.801 3.195 5.614 1.00 78.88 120 TYR A N 1
ATOM 941 C CA . TYR A 1 120 ? -19.708 2.268 6.301 1.00 78.88 120 TYR A CA 1
ATOM 942 C C . TYR A 1 120 ? -20.848 2.976 7.049 1.00 78.88 120 TYR A C 1
ATOM 944 O O . TYR A 1 120 ? -21.877 2.366 7.323 1.00 78.88 120 TYR A O 1
ATOM 952 N N . ARG A 1 121 ? -20.679 4.256 7.401 1.00 78.50 121 ARG A N 1
ATOM 953 C CA . ARG A 1 121 ? -21.723 5.035 8.083 1.00 78.50 121 ARG A CA 1
ATOM 954 C C . ARG A 1 121 ? -22.862 5.456 7.150 1.00 78.50 121 ARG A C 1
ATOM 956 O O . ARG A 1 121 ? -23.896 5.887 7.644 1.00 78.50 121 ARG A O 1
ATOM 963 N N . SER A 1 122 ? -22.683 5.328 5.835 1.00 78.56 122 SER A N 1
ATOM 964 C CA . SER A 1 122 ? -23.706 5.603 4.825 1.00 78.56 122 SER A CA 1
ATOM 965 C C . SER A 1 122 ? -24.345 4.301 4.335 1.00 78.56 122 SER A C 1
ATOM 967 O O . SER A 1 122 ? -23.640 3.326 4.068 1.00 78.56 122 SER A O 1
ATOM 969 N N . SER A 1 123 ? -25.670 4.281 4.166 1.00 65.94 123 SER A N 1
ATOM 970 C CA . SER A 1 123 ? -26.422 3.120 3.661 1.00 65.94 123 SER A CA 1
ATOM 971 C C . SER A 1 123 ? -25.952 2.675 2.269 1.00 65.94 123 SER A C 1
ATOM 973 O O . SER A 1 123 ? -25.746 1.483 2.045 1.00 65.94 123 SER A O 1
ATOM 975 N N . SER A 1 124 ? -25.667 3.619 1.366 1.00 70.88 124 SER A N 1
ATOM 976 C CA . SER A 1 124 ? -25.078 3.339 0.044 1.00 70.88 124 SER A CA 1
ATOM 977 C C . SER A 1 124 ? -23.619 2.875 0.133 1.00 70.88 124 SER A C 1
ATOM 979 O O . SER A 1 124 ? -23.149 2.089 -0.692 1.00 70.88 124 SER A O 1
ATOM 981 N N . GLY A 1 125 ? -22.890 3.324 1.158 1.00 70.69 125 GLY A N 1
ATOM 982 C CA . GLY A 1 125 ? -21.486 2.973 1.351 1.00 70.69 125 GLY A CA 1
ATOM 983 C C . GLY A 1 125 ? -21.273 1.518 1.771 1.00 70.69 125 GLY A C 1
ATOM 984 O O . GLY A 1 125 ? -20.247 0.936 1.429 1.00 70.69 125 GLY A O 1
ATOM 985 N N . VAL A 1 126 ? -22.253 0.874 2.416 1.00 71.12 126 VAL A N 1
ATOM 986 C CA . VAL A 1 126 ? -22.175 -0.557 2.773 1.00 71.12 126 VAL A CA 1
ATOM 987 C C . VAL A 1 126 ? -22.111 -1.455 1.531 1.00 71.12 126 VAL A C 1
ATOM 989 O O . VAL A 1 126 ? -21.372 -2.441 1.536 1.00 71.12 126 VAL A O 1
ATOM 992 N N . TYR A 1 127 ? -22.836 -1.116 0.460 1.00 69.25 127 TYR A N 1
ATOM 993 C CA . TYR A 1 127 ? -22.768 -1.859 -0.803 1.00 69.25 127 TYR A CA 1
ATOM 994 C C . TYR A 1 127 ? -21.420 -1.650 -1.503 1.00 69.25 127 TYR A C 1
ATOM 996 O O . TYR A 1 127 ? -20.757 -2.619 -1.879 1.00 69.25 127 TYR A O 1
ATOM 1004 N N . ALA A 1 128 ? -20.969 -0.393 -1.598 1.00 72.69 128 ALA A N 1
ATOM 1005 C CA . ALA A 1 128 ? -19.673 -0.054 -2.183 1.00 72.69 128 ALA A CA 1
ATOM 1006 C C . ALA A 1 128 ? -18.515 -0.770 -1.465 1.00 72.69 128 ALA A C 1
ATOM 1008 O O . ALA A 1 128 ? -17.624 -1.303 -2.115 1.00 72.69 128 ALA A O 1
ATOM 1009 N N . LEU A 1 129 ? -18.563 -0.879 -0.135 1.00 75.81 129 LEU A N 1
ATOM 1010 C CA . LEU A 1 129 ? -17.523 -1.535 0.664 1.00 75.81 129 LEU A CA 1
ATOM 1011 C C . LEU A 1 129 ? -17.355 -3.033 0.411 1.00 75.81 129 LEU A C 1
ATOM 1013 O O . LEU A 1 129 ? -16.279 -3.566 0.676 1.00 75.81 129 LEU A O 1
ATOM 1017 N N . LYS A 1 130 ? -18.398 -3.722 -0.059 1.00 75.94 130 LYS A N 1
ATOM 1018 C CA . LYS A 1 130 ? -18.306 -5.154 -0.369 1.00 75.94 130 LYS A CA 1
ATOM 1019 C C . LYS A 1 130 ? -17.632 -5.397 -1.714 1.00 75.94 130 LYS A C 1
ATOM 1021 O O . LYS A 1 130 ? -16.817 -6.304 -1.821 1.00 75.94 130 LYS A O 1
ATOM 1026 N N . ASN A 1 131 ? -17.957 -4.575 -2.710 1.00 83.44 131 ASN A N 1
ATOM 1027 C CA . ASN A 1 131 ? -17.583 -4.834 -4.100 1.00 83.44 131 ASN A CA 1
ATOM 1028 C C . ASN A 1 131 ? -16.364 -4.030 -4.554 1.00 83.44 131 ASN A C 1
ATOM 1030 O O . ASN A 1 131 ? -15.533 -4.556 -5.288 1.00 83.44 131 ASN A O 1
ATOM 1034 N N . LEU A 1 132 ? -16.217 -2.781 -4.101 1.00 86.12 132 LEU A N 1
ATOM 1035 C CA . LEU A 1 132 ? -15.141 -1.895 -4.544 1.00 86.12 132 LEU A CA 1
ATOM 1036 C C . LEU A 1 132 ? -13.745 -2.492 -4.320 1.00 86.12 132 LEU A C 1
ATOM 1038 O O . LEU A 1 132 ? -12.968 -2.481 -5.268 1.00 86.12 132 LEU A O 1
ATOM 1042 N N . PRO A 1 133 ? -13.403 -3.069 -3.151 1.00 88.44 133 PRO A N 1
ATOM 1043 C CA . PRO A 1 133 ? -12.060 -3.607 -2.955 1.00 88.44 133 PRO A CA 1
ATOM 1044 C C . PRO A 1 133 ? -11.773 -4.822 -3.845 1.00 88.44 133 PRO A C 1
ATOM 1046 O O . PRO A 1 133 ? -10.629 -5.043 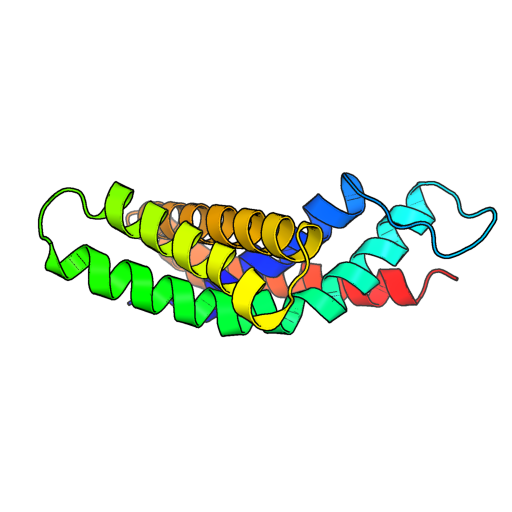-4.222 1.00 88.44 133 PRO A O 1
ATOM 1049 N N . ILE A 1 134 ? -12.810 -5.593 -4.196 1.00 89.00 134 ILE A N 1
ATOM 1050 C CA . ILE A 1 134 ? -12.703 -6.747 -5.098 1.00 89.00 134 ILE A CA 1
ATOM 1051 C C . ILE A 1 134 ? -12.481 -6.266 -6.530 1.00 89.00 134 ILE A C 1
ATOM 1053 O O . ILE A 1 134 ? -11.562 -6.735 -7.191 1.00 89.00 134 ILE A O 1
ATOM 1057 N N . VAL A 1 135 ? -13.288 -5.306 -6.994 1.00 91.25 135 VAL A N 1
ATOM 1058 C CA . VAL A 1 135 ? -13.144 -4.706 -8.329 1.00 91.25 135 VAL A CA 1
ATOM 1059 C C . VAL A 1 135 ? -11.775 -4.051 -8.471 1.00 91.25 135 VAL A C 1
ATOM 1061 O O . VAL A 1 135 ? -11.085 -4.282 -9.456 1.00 91.25 135 VAL A O 1
ATOM 1064 N N . VAL A 1 136 ? -11.351 -3.287 -7.463 1.00 92.31 136 VAL A N 1
ATOM 1065 C CA . VAL A 1 136 ? -10.021 -2.677 -7.432 1.00 92.31 136 VAL A CA 1
ATOM 1066 C C . VAL A 1 136 ? -8.945 -3.766 -7.431 1.00 92.31 136 VAL A C 1
ATOM 1068 O O . VAL A 1 136 ? -8.078 -3.732 -8.290 1.00 92.31 136 VAL A O 1
ATOM 1071 N N . GLY A 1 137 ? -9.050 -4.795 -6.586 1.00 91.75 137 GLY A N 1
ATOM 1072 C CA . GLY A 1 137 ? -8.138 -5.945 -6.610 1.00 91.75 137 GLY A CA 1
ATOM 1073 C C . GLY A 1 137 ? -8.029 -6.609 -7.988 1.00 91.75 137 GLY A C 1
ATOM 1074 O O . GLY A 1 137 ? -6.928 -6.903 -8.446 1.00 91.75 137 GLY A O 1
ATOM 1075 N N . PHE A 1 138 ? -9.155 -6.790 -8.683 1.00 93.75 138 PHE A N 1
ATOM 1076 C CA . PHE A 1 138 ? -9.190 -7.341 -10.038 1.00 93.75 138 PHE A CA 1
ATOM 1077 C C . PHE A 1 138 ? -8.496 -6.428 -11.057 1.00 93.75 138 PHE A C 1
ATOM 1079 O O . PHE A 1 138 ? -7.742 -6.917 -11.898 1.00 93.75 138 PHE A O 1
ATOM 1086 N N . ILE A 1 139 ? -8.692 -5.109 -10.957 1.00 94.88 139 ILE A N 1
ATOM 1087 C CA . ILE A 1 139 ? -7.960 -4.123 -11.766 1.00 94.88 139 ILE A CA 1
ATOM 1088 C C . ILE A 1 139 ? -6.457 -4.241 -11.506 1.00 94.88 139 ILE A C 1
ATOM 1090 O O . ILE A 1 139 ? -5.686 -4.251 -12.460 1.00 94.88 139 ILE A O 1
ATOM 1094 N N . GLY A 1 140 ? -6.038 -4.389 -10.247 1.00 93.56 140 GLY A N 1
ATOM 1095 C CA . GLY A 1 140 ? -4.628 -4.549 -9.897 1.00 93.56 140 GLY A CA 1
ATOM 1096 C C . GLY A 1 140 ? -4.005 -5.812 -10.488 1.00 93.56 140 GLY A C 1
ATOM 1097 O O . GLY A 1 140 ? -2.946 -5.746 -11.109 1.00 93.56 140 GLY A O 1
ATOM 1098 N N . VAL A 1 141 ? -4.696 -6.952 -10.380 1.00 94.00 141 VAL A N 1
ATOM 1099 C CA . VAL A 1 141 ? -4.261 -8.211 -11.011 1.00 94.00 141 VAL A CA 1
ATOM 1100 C C . VAL A 1 141 ? -4.194 -8.062 -12.529 1.00 94.00 141 VAL A C 1
ATOM 1102 O O . VAL A 1 141 ? -3.213 -8.473 -13.138 1.00 94.00 141 VAL A O 1
ATOM 1105 N N . THR A 1 142 ? -5.199 -7.435 -13.139 1.00 93.88 142 THR A N 1
ATOM 1106 C CA . THR A 1 142 ? -5.231 -7.214 -14.590 1.00 93.88 142 THR A CA 1
ATOM 1107 C C . THR A 1 142 ? -4.069 -6.327 -15.036 1.00 93.88 142 THR A C 1
ATOM 1109 O O . THR A 1 142 ? -3.382 -6.673 -15.991 1.00 93.88 142 THR A O 1
ATOM 1112 N N . ALA A 1 143 ? -3.795 -5.229 -14.327 1.00 92.25 143 ALA A N 1
ATOM 1113 C CA . ALA A 1 143 ? -2.673 -4.339 -14.620 1.00 92.25 143 ALA A CA 1
ATOM 1114 C C . ALA A 1 143 ? -1.322 -5.064 -14.513 1.00 92.25 143 ALA A C 1
ATOM 1116 O O . ALA A 1 143 ? -0.489 -4.929 -15.404 1.00 92.25 143 ALA A O 1
ATOM 1117 N N . MET A 1 144 ? -1.139 -5.881 -13.470 1.00 93.69 144 MET A N 1
ATOM 1118 C CA . MET A 1 144 ? 0.057 -6.707 -13.276 1.00 93.69 144 MET A CA 1
ATOM 1119 C C . MET A 1 144 ? 0.243 -7.733 -14.408 1.00 93.69 144 MET A C 1
ATOM 1121 O O . MET A 1 144 ? 1.349 -7.909 -14.906 1.00 93.69 144 MET A O 1
ATOM 1125 N N . VAL A 1 145 ? -0.828 -8.409 -14.838 1.00 92.69 145 VAL A N 1
ATOM 1126 C CA . VAL A 1 145 ? -0.756 -9.403 -15.924 1.00 92.69 145 VAL A CA 1
ATOM 1127 C C . VAL A 1 145 ? -0.498 -8.730 -17.271 1.00 92.69 145 VAL A C 1
ATOM 1129 O O . VAL A 1 145 ? 0.368 -9.182 -18.017 1.00 92.69 145 VAL A O 1
ATOM 1132 N N . LEU A 1 146 ? -1.195 -7.632 -17.577 1.00 90.81 146 LEU A N 1
ATOM 1133 C CA . LEU A 1 146 ? -0.986 -6.888 -18.822 1.00 90.81 146 LEU A CA 1
ATOM 1134 C C . LEU A 1 146 ? 0.432 -6.322 -18.905 1.00 90.81 146 LEU A C 1
ATOM 1136 O O . LEU A 1 146 ? 1.054 -6.406 -19.961 1.00 90.81 146 LEU A O 1
ATOM 1140 N N . GLY A 1 147 ? 0.966 -5.824 -17.790 1.00 86.12 147 GLY A N 1
ATOM 1141 C CA . GLY A 1 147 ? 2.351 -5.377 -17.703 1.00 86.12 147 GLY A CA 1
ATOM 1142 C C . GLY A 1 147 ? 3.362 -6.452 -18.091 1.00 86.12 147 GLY A C 1
ATOM 1143 O O . GLY A 1 147 ? 4.360 -6.147 -18.726 1.00 86.12 147 GLY A O 1
ATOM 1144 N N . SER A 1 148 ? 3.092 -7.719 -17.766 1.00 85.12 148 SER A N 1
ATOM 1145 C CA . SER A 1 148 ? 3.972 -8.845 -18.113 1.00 85.12 148 SER A CA 1
ATOM 1146 C C . SER A 1 148 ? 3.891 -9.274 -19.581 1.00 85.12 148 SER A C 1
ATOM 1148 O O . SER A 1 148 ? 4.749 -10.012 -20.054 1.00 85.12 148 SER A O 1
ATOM 1150 N N . SER A 1 149 ? 2.845 -8.839 -20.289 1.00 85.19 149 SER A N 1
ATOM 1151 C CA . SER A 1 149 ? 2.596 -9.180 -21.696 1.00 85.19 149 SER A CA 1
ATOM 1152 C C . SER A 1 149 ? 3.120 -8.141 -22.687 1.00 85.19 149 SER A C 1
ATOM 1154 O O . SER A 1 149 ? 3.041 -8.358 -23.892 1.00 85.19 149 SER A O 1
ATOM 1156 N N . ILE A 1 150 ? 3.613 -7.011 -22.181 1.00 77.00 150 ILE A N 1
ATOM 1157 C CA . ILE A 1 150 ? 4.2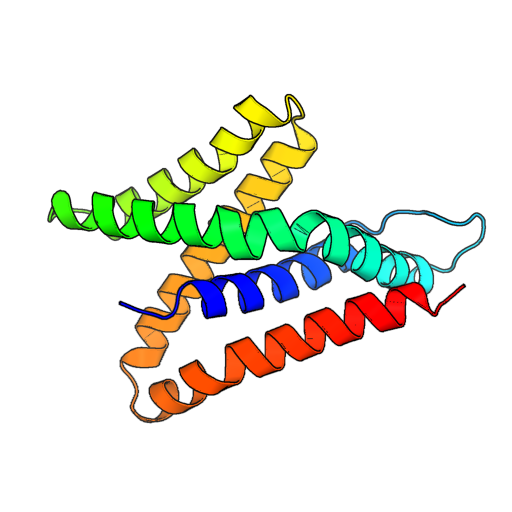07 -5.941 -22.976 1.00 77.00 150 ILE A CA 1
ATOM 1158 C C . ILE A 1 150 ? 5.718 -6.180 -22.946 1.00 77.00 150 ILE A C 1
ATOM 1160 O O . ILE A 1 150 ? 6.358 -5.942 -21.926 1.00 77.00 150 ILE A O 1
ATOM 1164 N N . GLY A 1 151 ? 6.246 -6.738 -24.035 1.00 59.97 151 GLY A N 1
ATOM 1165 C CA . GLY A 1 151 ? 7.654 -7.084 -24.235 1.00 59.97 151 GLY A CA 1
ATOM 1166 C C . GLY A 1 151 ? 7.904 -7.547 -25.661 1.00 59.97 151 GLY A C 1
ATOM 1167 O O . GLY A 1 151 ? 7.028 -8.261 -26.201 1.00 59.97 151 GLY A O 1
#

Organism: NCBI:txid930128

Sequence (151 aa):
MKNKLLTGLMVWTLFIIMMGVLFPIPTTSGATSMEMVMESYTIYGFFSLIPIVFYGTIISFVADWLARRFQRFVQPISFVLHLAGGAGAYIVTQNLDITILAMLAAMMFFLADRCFVLLYRSSSGVYALKNLPIVVGFIGVTAMVLGSSIG

Nearest PDB structures (foldseek):
  5xj6-assembly1_A  TM=5.275E-01  e=2.336E+00  Aquifex aeolicus VF5
  8scx-assembly1_B  TM=4.016E-01  e=1.577E+00  Saccharomyces cerevisiae
  8scx-assembly1_A  TM=3.690E-01  e=7.969E+00  Saccharomyces cerevisiae
  6rw3-assembly3_C  TM=2.049E-01  e=7.224E+00  Plasmodium falciparum